Protein AF-A0ABD0PRR8-F1 (afdb_monomer_lite)

Structure (mmCIF, N/CA/C/O backbone):
data_AF-A0ABD0PRR8-F1
#
_entry.id   AF-A0ABD0PRR8-F1
#
loop_
_atom_site.group_PDB
_atom_site.id
_atom_site.type_symbol
_atom_site.label_atom_id
_atom_site.label_alt_id
_atom_site.label_comp_id
_atom_site.label_asym_id
_atom_site.label_entity_id
_atom_site.label_seq_id
_atom_site.pdbx_PDB_ins_code
_atom_site.Cartn_x
_atom_site.Cartn_y
_atom_site.Cartn_z
_atom_site.occupancy
_atom_site.B_iso_or_equiv
_atom_site.auth_seq_id
_atom_site.auth_comp_id
_atom_site.auth_asym_id
_atom_site.auth_atom_id
_atom_site.pdbx_PDB_model_num
ATOM 1 N N . THR A 1 1 ? 1.807 -42.668 -13.055 1.00 44.84 1 THR A N 1
ATOM 2 C CA . THR A 1 1 ? 2.504 -41.576 -12.358 1.00 44.84 1 THR A CA 1
ATOM 3 C C . THR A 1 1 ? 1.428 -40.612 -11.950 1.00 44.84 1 THR A C 1
ATOM 5 O O . THR A 1 1 ? 0.930 -39.876 -12.788 1.00 44.84 1 THR A O 1
ATOM 8 N N . GLU A 1 2 ? 0.927 -40.792 -10.739 1.00 51.50 2 GLU A N 1
ATOM 9 C CA . GLU A 1 2 ? -0.278 -40.138 -10.229 1.00 51.50 2 GLU A CA 1
ATOM 10 C C . GLU A 1 2 ? 0.059 -39.650 -8.822 1.00 51.50 2 GLU A C 1
ATOM 12 O O . GLU A 1 2 ? -0.458 -40.129 -7.822 1.00 51.50 2 GLU A O 1
ATOM 17 N N . ASP A 1 3 ? 1.035 -38.751 -8.760 1.00 57.44 3 ASP A N 1
ATOM 18 C CA . ASP A 1 3 ? 1.341 -38.000 -7.555 1.00 57.44 3 ASP A CA 1
ATOM 19 C C . ASP A 1 3 ? 0.629 -36.660 -7.712 1.00 57.44 3 ASP A C 1
ATOM 21 O O . ASP A 1 3 ? 0.964 -35.855 -8.581 1.00 57.44 3 ASP A O 1
ATOM 25 N N . GLY A 1 4 ? -0.431 -36.463 -6.924 1.00 62.34 4 GLY A N 1
ATOM 26 C CA . GLY A 1 4 ? -1.242 -35.245 -6.866 1.00 62.34 4 GLY A CA 1
ATOM 27 C C . GLY A 1 4 ? -0.491 -34.064 -6.250 1.00 62.34 4 GLY A C 1
ATOM 28 O O . GLY A 1 4 ? -1.011 -33.390 -5.361 1.00 62.34 4 GLY A O 1
ATOM 29 N N . GLU A 1 5 ? 0.746 -33.834 -6.683 1.00 67.62 5 GLU A N 1
ATOM 30 C CA . GLU A 1 5 ? 1.543 -32.698 -6.256 1.00 67.62 5 GLU A CA 1
ATOM 31 C C . GLU A 1 5 ? 0.851 -31.410 -6.719 1.00 67.62 5 GLU A C 1
ATOM 33 O O . GLU A 1 5 ? 0.414 -31.330 -7.877 1.00 67.62 5 GLU A O 1
ATOM 38 N N . PRO A 1 6 ? 0.728 -30.390 -5.845 1.00 69.81 6 PRO A N 1
ATOM 39 C CA . PRO A 1 6 ? 0.218 -29.083 -6.230 1.00 69.81 6 PRO A CA 1
ATOM 40 C C . PRO A 1 6 ? 1.177 -28.474 -7.255 1.00 69.81 6 PRO A C 1
ATOM 42 O O . PRO A 1 6 ? 2.158 -27.808 -6.933 1.00 69.81 6 PRO A O 1
ATOM 45 N N . THR A 1 7 ? 0.900 -28.776 -8.517 1.00 79.94 7 THR A N 1
ATOM 46 C CA . THR A 1 7 ? 1.634 -28.291 -9.676 1.00 79.94 7 THR A CA 1
ATOM 47 C C . THR A 1 7 ? 1.382 -26.795 -9.787 1.00 79.94 7 THR A C 1
ATOM 49 O O . THR A 1 7 ? 0.301 -26.331 -9.438 1.00 79.94 7 THR A O 1
ATOM 52 N N . ALA A 1 8 ? 2.327 -26.019 -10.320 1.00 76.50 8 ALA A N 1
ATOM 53 C CA . ALA A 1 8 ? 2.119 -24.585 -10.549 1.00 76.50 8 ALA A CA 1
ATOM 54 C C . ALA A 1 8 ? 0.815 -24.289 -11.324 1.00 76.50 8 ALA A C 1
ATOM 56 O O . ALA A 1 8 ? 0.176 -23.272 -11.083 1.00 76.50 8 ALA A O 1
ATOM 57 N N . ALA A 1 9 ? 0.357 -25.230 -12.158 1.00 76.00 9 ALA A N 1
ATOM 58 C CA . ALA A 1 9 ? -0.939 -25.209 -12.835 1.00 76.00 9 ALA A CA 1
ATOM 59 C C . ALA A 1 9 ? -2.162 -25.096 -11.899 1.00 76.00 9 ALA A C 1
ATOM 61 O O . ALA A 1 9 ? -3.212 -24.625 -12.327 1.00 76.00 9 ALA A O 1
ATOM 62 N N . SER A 1 10 ? -2.055 -25.504 -10.631 1.00 85.81 10 SER A N 1
ATOM 63 C CA . SER A 1 10 ? -3.127 -25.382 -9.638 1.00 85.81 10 SER A CA 1
ATOM 64 C C . SER A 1 10 ? -3.172 -24.005 -8.968 1.00 85.81 10 SER A C 1
ATOM 66 O O . SER A 1 10 ? -4.043 -23.749 -8.134 1.00 85.81 10 SER A O 1
ATOM 68 N N . TRP A 1 11 ? -2.234 -23.104 -9.273 1.00 89.38 11 TRP A N 1
ATOM 69 C CA . TRP A 1 11 ? -2.231 -21.761 -8.709 1.00 89.38 11 TRP A CA 1
ATOM 70 C C . TRP A 1 11 ? -3.249 -20.876 -9.429 1.00 89.38 11 TRP A C 1
ATOM 72 O O . TRP A 1 11 ? -3.227 -20.740 -10.648 1.00 89.38 11 TRP A O 1
ATOM 82 N N . LYS A 1 12 ? -4.103 -20.185 -8.660 1.00 87.62 12 LYS A N 1
ATOM 83 C CA . LYS A 1 12 ? -5.147 -19.265 -9.167 1.00 87.62 12 LYS A CA 1
ATOM 84 C C . LYS A 1 12 ? -4.642 -18.171 -10.121 1.00 87.62 12 LYS A C 1
ATOM 86 O O . LYS A 1 12 ? -5.428 -17.569 -10.838 1.00 87.62 12 LYS A O 1
ATOM 91 N N . TRP A 1 13 ? -3.346 -17.883 -10.083 1.00 86.19 13 TRP A N 1
ATOM 92 C CA . TRP A 1 13 ? -2.685 -16.854 -10.878 1.00 86.19 13 TRP A CA 1
ATOM 93 C C . TRP A 1 13 ? -1.841 -17.427 -12.022 1.00 86.19 13 TRP A C 1
ATOM 95 O O . TRP A 1 13 ? -1.324 -16.648 -12.817 1.00 86.19 13 TRP A O 1
ATOM 105 N N . TYR A 1 14 ? -1.705 -18.755 -12.130 1.00 83.69 14 TYR A N 1
ATOM 106 C CA . TYR A 1 14 ? -0.860 -19.400 -13.136 1.00 83.69 14 TYR A CA 1
ATOM 107 C C . TYR A 1 14 ? -1.256 -18.995 -14.550 1.00 83.69 14 TYR A C 1
ATOM 109 O O . TYR A 1 14 ? -0.398 -18.554 -15.293 1.00 83.69 14 TYR A O 1
ATOM 117 N N . SER A 1 15 ? -2.547 -19.030 -14.893 1.00 81.44 15 SER A N 1
ATOM 118 C CA . SER A 1 15 ? -3.011 -18.621 -16.225 1.00 81.44 15 SER A CA 1
ATOM 119 C C . SER A 1 15 ? -2.690 -17.159 -16.539 1.00 81.44 15 SER A C 1
ATOM 121 O O . SER A 1 15 ? -2.224 -16.860 -17.630 1.00 81.44 15 SER A O 1
ATOM 123 N N . ALA A 1 16 ? -2.871 -16.255 -15.571 1.00 84.31 16 ALA A N 1
ATOM 124 C CA . ALA A 1 16 ? -2.546 -14.840 -15.755 1.00 84.31 16 ALA A CA 1
ATOM 125 C C . ALA A 1 16 ? -1.032 -14.615 -15.914 1.00 84.31 16 ALA A C 1
ATOM 127 O O . ALA A 1 16 ? -0.599 -13.764 -16.686 1.00 84.31 16 ALA A O 1
ATOM 128 N N . MET A 1 17 ? -0.218 -15.385 -15.188 1.00 85.12 17 MET A N 1
ATOM 129 C CA . MET A 1 17 ? 1.238 -15.333 -15.279 1.00 85.12 17 MET A CA 1
ATOM 130 C C . MET A 1 17 ? 1.751 -15.951 -16.584 1.00 85.12 17 MET A C 1
ATOM 132 O O . MET A 1 17 ? 2.582 -15.331 -17.240 1.00 85.12 17 MET A O 1
ATOM 136 N N . ASP A 1 18 ? 1.221 -17.107 -16.985 1.00 82.25 18 ASP A N 1
ATOM 137 C CA . ASP A 1 18 ? 1.546 -17.830 -18.220 1.00 82.25 18 ASP A CA 1
ATOM 138 C C . ASP A 1 18 ? 1.194 -17.011 -19.476 1.00 82.25 18 ASP A C 1
ATOM 140 O O . ASP A 1 18 ? 1.990 -16.913 -20.414 1.00 82.25 18 ASP A O 1
ATOM 144 N N . GLU A 1 19 ? 0.051 -16.316 -19.452 1.00 82.06 19 GLU A N 1
ATOM 145 C CA . GLU A 1 19 ? -0.352 -15.369 -20.495 1.00 82.06 19 GLU A CA 1
ATOM 146 C C . GLU A 1 19 ? 0.565 -14.138 -20.534 1.00 82.06 19 GLU A C 1
ATOM 148 O O . GLU A 1 19 ? 1.026 -13.744 -21.607 1.00 82.06 19 GLU A O 1
ATOM 153 N N . ALA A 1 20 ? 0.904 -13.557 -19.377 1.00 79.25 20 ALA A N 1
ATOM 154 C CA . ALA A 1 20 ? 1.787 -12.391 -19.303 1.00 79.25 20 ALA A CA 1
ATOM 155 C C . ALA A 1 20 ? 3.213 -12.685 -19.808 1.00 79.25 20 ALA A C 1
ATOM 157 O O . ALA A 1 20 ? 3.850 -11.815 -20.406 1.00 79.25 20 ALA A O 1
ATOM 158 N N . ILE A 1 21 ? 3.715 -13.908 -19.601 1.00 78.94 21 ILE A N 1
ATOM 159 C CA . ILE A 1 21 ? 5.000 -14.366 -20.160 1.00 78.94 21 ILE A CA 1
ATOM 160 C C . ILE A 1 21 ? 4.864 -14.905 -21.596 1.00 78.94 21 ILE A C 1
ATOM 162 O O . ILE A 1 21 ? 5.869 -15.242 -22.229 1.00 78.94 21 ILE A O 1
ATOM 166 N N . GLY A 1 22 ? 3.639 -14.954 -22.130 1.00 78.31 22 GLY A N 1
ATOM 167 C CA . GLY A 1 22 ? 3.325 -15.326 -23.506 1.00 78.31 22 GLY A CA 1
ATOM 168 C C . GLY A 1 22 ? 3.673 -16.770 -23.851 1.00 78.31 22 GLY A C 1
ATOM 169 O O . GLY A 1 22 ? 4.136 -17.020 -24.965 1.00 78.31 22 GLY A O 1
ATOM 170 N N . GLY A 1 23 ? 3.551 -17.698 -22.893 1.00 66.88 23 GLY A N 1
ATOM 171 C CA . GLY A 1 23 ? 3.882 -19.113 -23.093 1.00 66.88 23 GLY A CA 1
ATOM 172 C C . GLY A 1 23 ? 5.327 -19.354 -23.542 1.00 66.88 23 GLY A C 1
ATOM 173 O O . GLY A 1 23 ? 5.628 -20.379 -24.152 1.00 66.88 23 GLY A O 1
ATOM 174 N N . ARG A 1 24 ? 6.235 -18.395 -23.307 1.00 69.25 24 ARG A N 1
ATOM 175 C CA . ARG A 1 24 ? 7.651 -18.537 -23.644 1.00 69.25 24 ARG A CA 1
ATOM 176 C C . ARG A 1 24 ? 8.328 -19.335 -22.533 1.00 69.25 24 ARG A C 1
ATOM 178 O O . ARG A 1 24 ? 8.575 -18.761 -21.471 1.00 69.25 24 ARG A O 1
ATOM 185 N N . PRO A 1 25 ? 8.722 -20.605 -22.749 1.00 62.34 25 PRO A N 1
ATOM 186 C CA . PRO A 1 25 ? 9.727 -21.202 -21.894 1.00 62.34 25 PRO A CA 1
ATOM 187 C C . PRO A 1 25 ? 10.994 -20.377 -22.121 1.00 62.34 25 PRO A C 1
ATOM 189 O O . PRO A 1 25 ? 11.661 -20.497 -23.147 1.00 62.34 25 PRO A O 1
ATOM 192 N N . SER A 1 26 ? 11.300 -19.459 -21.207 1.00 59.50 26 SER A N 1
ATOM 193 C CA . SER A 1 26 ? 12.588 -18.773 -21.190 1.00 59.50 26 SER A CA 1
ATOM 194 C C . SER A 1 26 ? 13.645 -19.787 -20.754 1.00 59.50 26 SER A C 1
ATOM 196 O O . SER A 1 26 ? 14.146 -19.749 -19.638 1.00 59.50 26 SER A O 1
ATOM 198 N N . ILE A 1 27 ? 13.956 -20.727 -21.645 1.00 57.84 27 ILE A N 1
ATOM 199 C CA . ILE A 1 27 ? 15.044 -21.702 -21.531 1.00 57.84 27 ILE A CA 1
ATOM 200 C C . ILE A 1 27 ? 16.381 -21.100 -21.952 1.00 57.84 27 ILE A C 1
ATOM 202 O O . 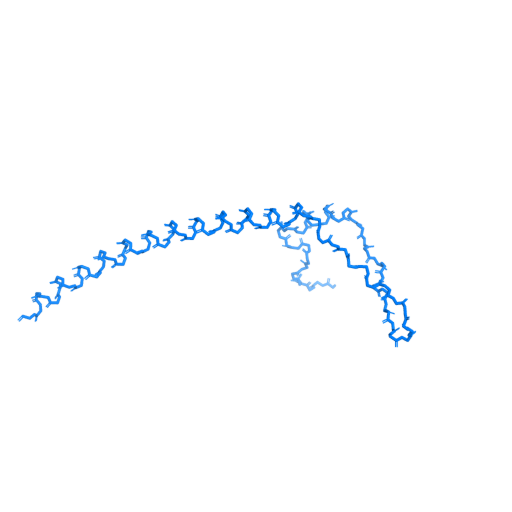ILE A 1 27 ? 17.335 -21.838 -22.161 1.00 57.84 27 ILE A O 1
ATOM 206 N N . THR A 1 28 ? 16.500 -19.776 -22.058 1.00 57.81 28 THR A N 1
ATOM 207 C CA . THR A 1 28 ? 17.828 -19.169 -22.038 1.00 57.81 28 THR A CA 1
ATOM 208 C C . THR A 1 28 ? 18.333 -19.303 -20.603 1.00 57.81 28 THR A C 1
ATOM 210 O O . THR A 1 28 ? 17.826 -18.583 -19.736 1.00 57.81 28 THR A O 1
ATOM 213 N N . PRO A 1 29 ? 19.265 -20.231 -20.301 1.00 65.25 29 PRO A N 1
ATOM 214 C CA . PRO A 1 29 ? 19.824 -20.290 -18.964 1.00 65.25 29 PRO A CA 1
ATOM 215 C C . PRO A 1 29 ? 20.431 -18.917 -18.659 1.00 65.25 29 PRO A C 1
ATOM 217 O O . PRO A 1 29 ? 20.983 -18.287 -19.572 1.00 65.25 29 PRO A O 1
ATOM 220 N N . PRO A 1 30 ? 20.330 -18.418 -17.415 1.00 66.56 30 PRO A N 1
ATOM 221 C CA . PRO A 1 30 ? 21.079 -17.233 -17.036 1.00 66.56 30 PRO A CA 1
ATOM 222 C C . PRO A 1 30 ? 22.538 -17.488 -17.412 1.00 66.56 30 PRO A C 1
ATOM 224 O O . PRO A 1 30 ? 23.122 -18.490 -16.997 1.00 66.56 30 PRO A O 1
ATOM 227 N N . ALA A 1 31 ? 23.096 -16.629 -18.267 1.00 63.19 31 ALA A N 1
ATOM 228 C CA . ALA A 1 31 ? 24.494 -16.729 -18.637 1.00 63.19 31 ALA A CA 1
ATOM 229 C C . ALA A 1 31 ? 25.300 -16.638 -17.338 1.00 63.19 31 ALA A C 1
ATOM 231 O O . ALA A 1 31 ? 25.301 -15.600 -16.675 1.00 63.19 31 ALA A O 1
ATOM 232 N N . LEU A 1 32 ? 25.925 -17.747 -16.938 1.00 63.28 32 LEU A N 1
ATOM 233 C CA . LEU A 1 32 ? 26.862 -17.770 -15.827 1.00 63.28 32 LEU A CA 1
ATOM 234 C C . LEU A 1 32 ? 28.055 -16.916 -16.249 1.00 63.28 32 LEU A C 1
ATOM 236 O O . LEU A 1 32 ? 28.949 -17.381 -16.954 1.00 63.28 32 LEU A O 1
ATOM 240 N N . ILE A 1 33 ? 28.044 -15.644 -15.857 1.00 66.81 33 ILE A N 1
ATOM 241 C CA . ILE A 1 33 ? 29.199 -14.762 -15.996 1.00 66.81 33 ILE A CA 1
ATOM 242 C C . ILE A 1 33 ? 30.207 -15.237 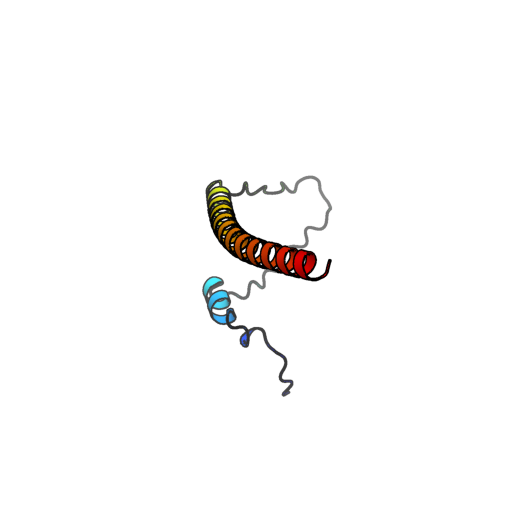-14.950 1.00 66.81 33 ILE A C 1
ATOM 244 O O . ILE A 1 33 ? 30.196 -14.798 -13.800 1.00 66.81 33 ILE A O 1
ATOM 248 N N . ALA A 1 34 ? 31.039 -16.206 -15.330 1.00 62.72 34 ALA A N 1
ATOM 249 C CA . ALA A 1 34 ? 32.210 -16.568 -14.554 1.00 62.72 34 ALA A CA 1
ATOM 250 C C . ALA A 1 34 ? 33.108 -15.327 -14.481 1.00 62.72 34 ALA A C 1
ATOM 252 O O . ALA A 1 34 ? 33.498 -14.768 -15.505 1.00 62.72 34 ALA A O 1
ATOM 253 N N . SER A 1 35 ? 33.374 -14.859 -13.262 1.00 64.12 35 SER A N 1
ATOM 254 C CA . SER A 1 35 ? 34.253 -13.722 -12.997 1.00 64.12 35 SER A CA 1
ATOM 255 C C . SER A 1 35 ? 35.676 -14.045 -13.459 1.00 64.12 35 SER A C 1
ATOM 257 O O . SER A 1 35 ? 36.480 -14.601 -12.715 1.00 64.12 35 SER A O 1
ATOM 259 N N . SER A 1 36 ? 35.991 -13.715 -14.707 1.00 63.19 36 SER A N 1
ATOM 260 C CA . SER A 1 36 ? 37.363 -13.592 -15.186 1.00 63.19 36 SER A CA 1
ATOM 261 C C . SER A 1 36 ? 37.423 -12.509 -16.261 1.00 63.19 36 SER A C 1
ATOM 263 O O . SER A 1 36 ? 37.227 -12.778 -17.444 1.00 63.19 36 SER A O 1
ATOM 265 N N . GLY A 1 37 ? 37.679 -11.272 -15.832 1.00 60.03 37 GLY A N 1
ATOM 266 C CA . GLY A 1 37 ? 37.981 -10.144 -16.716 1.00 60.03 37 GLY A CA 1
ATOM 267 C C . GLY A 1 37 ? 37.360 -8.829 -16.233 1.00 60.03 37 GLY A C 1
ATOM 268 O O . GLY A 1 37 ? 36.149 -8.783 -16.017 1.00 60.03 37 GLY A O 1
ATOM 269 N N . PRO A 1 38 ? 38.145 -7.751 -16.057 1.00 57.84 38 PRO A N 1
ATOM 270 C CA . PRO A 1 38 ? 37.615 -6.450 -15.679 1.00 57.84 38 PRO A CA 1
ATOM 271 C C . PRO A 1 38 ? 37.059 -5.732 -16.913 1.00 57.84 38 PRO A C 1
ATOM 273 O O . PRO A 1 38 ? 37.700 -4.813 -17.394 1.00 57.84 38 PRO A O 1
ATOM 276 N N . ASP A 1 39 ? 35.910 -6.161 -17.442 1.00 53.53 39 ASP A N 1
ATOM 277 C CA . ASP A 1 39 ? 35.001 -5.285 -18.205 1.00 53.53 39 ASP A CA 1
ATOM 278 C C . ASP A 1 39 ? 33.662 -5.986 -18.491 1.00 53.53 39 ASP A C 1
ATOM 280 O O . ASP A 1 39 ? 33.340 -6.367 -19.615 1.00 53.53 39 ASP A O 1
ATOM 284 N N . VAL A 1 40 ? 32.857 -6.205 -17.453 1.00 48.44 40 VAL A N 1
ATOM 285 C CA . VAL A 1 40 ? 31.414 -6.332 -17.663 1.00 48.44 40 VAL A CA 1
ATOM 286 C C . VAL A 1 40 ? 30.832 -5.070 -17.079 1.00 48.44 40 VAL A C 1
ATOM 288 O O . VAL A 1 40 ? 30.636 -4.971 -15.867 1.00 48.44 40 VAL A O 1
ATOM 291 N N . ALA A 1 41 ? 30.605 -4.080 -17.940 1.00 55.84 41 ALA A N 1
ATOM 292 C CA . ALA A 1 41 ? 29.752 -2.958 -17.613 1.00 55.84 41 ALA A CA 1
ATOM 293 C C . ALA A 1 41 ? 28.452 -3.535 -17.046 1.00 55.84 41 ALA A C 1
ATOM 295 O O . ALA A 1 41 ? 27.621 -4.078 -17.777 1.00 55.84 41 ALA A O 1
ATOM 296 N N . VAL A 1 42 ? 28.300 -3.466 -15.720 1.00 54.53 42 VAL A N 1
ATOM 297 C CA . VAL A 1 42 ? 27.021 -3.668 -15.056 1.00 54.53 42 VAL A CA 1
ATOM 298 C C . VAL A 1 42 ? 26.112 -2.670 -15.742 1.00 54.53 42 VAL A C 1
ATOM 300 O O . VAL A 1 42 ? 26.240 -1.462 -15.532 1.00 54.53 42 VAL A O 1
ATOM 303 N N . ALA A 1 43 ? 25.255 -3.162 -16.635 1.00 55.56 43 ALA A N 1
ATOM 304 C CA . ALA A 1 43 ? 24.190 -2.369 -17.198 1.00 55.56 43 ALA A CA 1
ATOM 305 C C . ALA A 1 43 ? 23.293 -2.024 -16.013 1.00 55.56 43 ALA A C 1
ATOM 307 O O . ALA A 1 43 ? 22.356 -2.749 -15.682 1.00 55.56 43 ALA A O 1
ATOM 308 N N . THR A 1 44 ? 23.637 -0.937 -15.325 1.00 57.69 44 THR A N 1
ATOM 309 C CA . THR A 1 44 ? 22.789 -0.282 -14.352 1.00 57.69 44 THR A CA 1
ATOM 310 C C . THR A 1 44 ? 21.623 0.232 -15.176 1.00 57.69 44 THR A C 1
ATOM 312 O O . THR A 1 44 ? 21.626 1.341 -15.708 1.00 57.69 44 THR A O 1
ATOM 315 N N . ARG A 1 45 ? 20.632 -0.637 -15.396 1.00 63.03 45 ARG A N 1
ATOM 316 C CA . ARG A 1 45 ? 19.329 -0.221 -15.889 1.00 63.03 45 ARG A CA 1
ATOM 317 C C . ARG A 1 45 ? 18.812 0.697 -14.800 1.00 63.03 45 ARG A C 1
ATOM 319 O O . ARG A 1 45 ? 18.285 0.229 -13.795 1.00 63.03 45 ARG A O 1
ATOM 326 N N . LYS A 1 46 ? 19.078 1.998 -14.952 1.00 63.53 46 LYS A N 1
ATOM 327 C CA . LYS A 1 46 ? 18.456 3.039 -14.145 1.00 63.53 46 LYS A CA 1
ATOM 328 C C . LYS A 1 46 ? 16.977 2.712 -14.202 1.00 63.53 46 LYS A C 1
ATOM 330 O O . LYS A 1 46 ? 16.419 2.653 -15.302 1.00 63.53 46 LYS A O 1
ATOM 335 N N . ARG A 1 47 ? 16.398 2.369 -13.052 1.00 62.31 47 ARG A N 1
ATOM 336 C CA . ARG A 1 47 ? 14.967 2.122 -12.973 1.00 62.31 47 ARG A CA 1
ATOM 337 C C 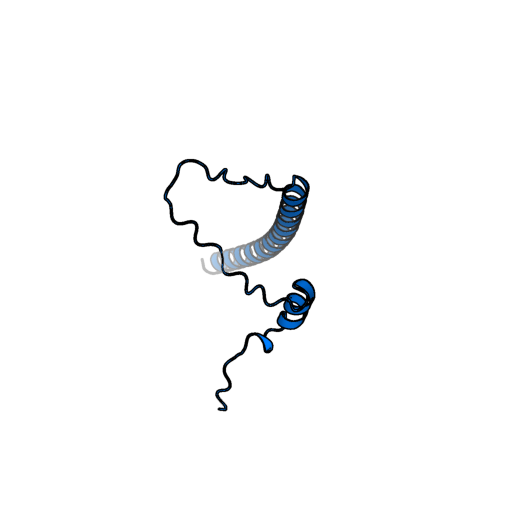. ARG A 1 47 ? 14.284 3.333 -13.627 1.00 62.31 47 ARG A C 1
ATOM 339 O O . ARG A 1 47 ? 14.707 4.472 -13.393 1.00 62.31 47 ARG A O 1
ATOM 346 N N . PRO A 1 48 ? 13.393 3.101 -14.603 1.00 71.69 48 PRO A N 1
ATOM 347 C CA . PRO A 1 48 ? 12.758 4.204 -15.297 1.00 71.69 48 PRO A CA 1
ATOM 348 C C . PRO A 1 48 ? 11.943 4.956 -14.253 1.00 71.69 48 PRO A C 1
ATOM 350 O O . PRO A 1 48 ? 11.099 4.323 -13.643 1.00 71.69 48 PRO A O 1
ATOM 353 N N . LYS A 1 49 ? 12.179 6.268 -14.093 1.00 71.19 49 LYS A N 1
ATOM 354 C CA . LYS A 1 49 ? 11.561 7.151 -13.074 1.00 71.19 49 LYS A CA 1
ATOM 355 C C . LYS A 1 49 ? 10.059 6.906 -12.835 1.00 71.19 49 LYS A C 1
ATOM 357 O O . LYS A 1 49 ? 9.566 7.046 -11.730 1.00 71.19 49 LYS A O 1
ATOM 362 N N . HIS A 1 50 ? 9.358 6.489 -13.884 1.00 79.38 50 HIS A N 1
ATOM 363 C CA . HIS A 1 50 ? 7.953 6.096 -13.870 1.00 79.38 50 HIS A CA 1
ATOM 364 C C . HIS A 1 50 ? 7.619 4.923 -12.922 1.00 79.38 50 HIS A C 1
ATOM 366 O O . HIS A 1 50 ? 6.511 4.840 -12.411 1.00 79.38 50 HIS A O 1
ATOM 372 N N . LEU A 1 51 ? 8.544 3.987 -12.695 1.00 79.94 51 LEU A N 1
ATOM 373 C CA . LEU A 1 51 ? 8.342 2.856 -11.792 1.00 79.94 51 LEU A CA 1
ATOM 374 C C . LEU A 1 51 ? 8.461 3.285 -10.326 1.00 79.94 51 LEU A C 1
ATOM 376 O O . LEU A 1 51 ? 7.707 2.783 -9.500 1.00 79.94 51 LEU A O 1
ATOM 380 N N . GLU A 1 52 ? 9.368 4.210 -10.003 1.00 83.81 52 GLU A N 1
ATOM 381 C CA . GLU A 1 52 ? 9.431 4.828 -8.674 1.00 83.81 52 GLU A CA 1
ATOM 382 C C . GLU A 1 52 ? 8.128 5.547 -8.330 1.00 83.81 52 GLU A C 1
ATOM 384 O O . GLU A 1 52 ? 7.622 5.381 -7.223 1.00 83.81 52 GLU A O 1
ATOM 389 N N . ASP A 1 53 ? 7.570 6.292 -9.286 1.00 86.88 53 ASP A N 1
ATOM 390 C CA . ASP A 1 53 ? 6.315 7.018 -9.093 1.00 86.88 53 ASP A CA 1
ATOM 391 C C . ASP A 1 53 ? 5.144 6.053 -8.827 1.00 86.88 53 ASP A C 1
ATOM 393 O O . ASP A 1 53 ? 4.370 6.270 -7.897 1.00 86.88 53 ASP A O 1
ATOM 397 N N . ILE A 1 54 ? 5.066 4.935 -9.563 1.00 88.31 54 ILE A N 1
ATOM 398 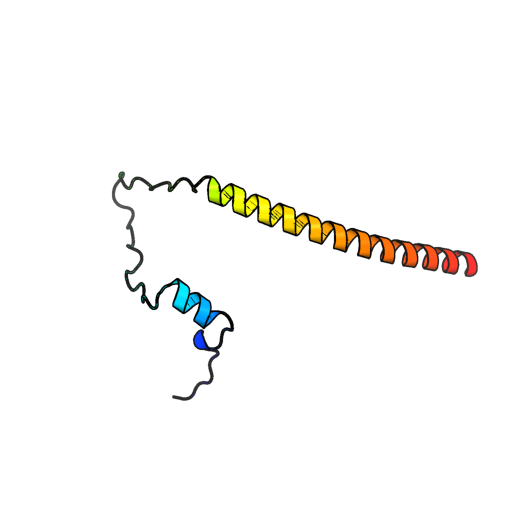C CA . ILE A 1 54 ? 4.045 3.892 -9.346 1.00 88.31 54 ILE A CA 1
ATOM 399 C C . ILE A 1 54 ? 4.193 3.226 -7.974 1.00 88.31 54 ILE A C 1
ATOM 401 O O . ILE A 1 54 ? 3.197 2.978 -7.296 1.00 88.31 54 ILE A O 1
ATOM 405 N N . ILE A 1 55 ? 5.422 2.894 -7.567 1.00 91.12 55 ILE A N 1
ATOM 406 C CA . ILE A 1 55 ? 5.675 2.266 -6.263 1.00 91.12 55 ILE A CA 1
ATOM 407 C C . ILE A 1 55 ? 5.254 3.220 -5.147 1.00 91.12 55 ILE A C 1
ATOM 409 O O . ILE A 1 55 ? 4.545 2.814 -4.231 1.00 91.12 55 ILE A O 1
ATOM 413 N N . LYS A 1 56 ? 5.620 4.497 -5.270 1.00 92.50 56 LYS A N 1
ATOM 414 C CA . LYS A 1 56 ? 5.257 5.525 -4.302 1.00 92.50 56 LYS A CA 1
ATOM 415 C C . LYS A 1 56 ? 3.739 5.707 -4.192 1.00 92.50 56 LYS A C 1
ATOM 417 O O . LYS A 1 56 ? 3.218 5.752 -3.085 1.00 92.50 56 LYS A O 1
ATOM 422 N N . GLU A 1 57 ? 3.024 5.758 -5.317 1.00 91.19 57 GLU A N 1
ATOM 423 C CA . GLU A 1 57 ? 1.556 5.856 -5.327 1.00 91.19 57 GLU A CA 1
ATOM 424 C C . GLU A 1 57 ? 0.899 4.648 -4.635 1.00 91.19 57 GLU A C 1
ATOM 426 O O . GLU A 1 57 ? -0.054 4.794 -3.868 1.00 91.19 57 GLU A O 1
ATOM 431 N N . MET A 1 58 ? 1.423 3.444 -4.876 1.00 90.94 58 MET A N 1
ATOM 432 C CA . MET A 1 58 ? 0.936 2.215 -4.247 1.00 90.94 58 MET A CA 1
ATOM 433 C C . MET A 1 58 ? 1.169 2.209 -2.731 1.00 90.94 58 MET A C 1
ATOM 435 O O . MET A 1 58 ? 0.248 1.873 -1.988 1.00 90.94 58 MET A O 1
ATOM 439 N N . GLU A 1 59 ? 2.359 2.610 -2.279 1.00 91.12 59 GLU A N 1
ATOM 440 C CA . GLU A 1 59 ? 2.713 2.705 -0.855 1.00 91.12 59 GLU A CA 1
ATOM 441 C C . GLU A 1 59 ? 1.855 3.749 -0.128 1.00 91.12 59 GLU A C 1
ATOM 443 O O . GLU A 1 59 ? 1.338 3.483 0.956 1.00 91.12 59 GLU A O 1
ATOM 448 N N . GLU A 1 60 ? 1.639 4.920 -0.734 1.00 93.56 60 GLU A N 1
ATOM 449 C CA . GLU A 1 60 ? 0.772 5.962 -0.172 1.00 93.56 60 GLU A CA 1
ATOM 450 C C . GLU A 1 60 ? -0.678 5.472 -0.043 1.00 93.56 60 GLU A C 1
ATOM 452 O O . GLU A 1 60 ? -1.320 5.667 0.994 1.00 93.56 60 GLU A O 1
ATOM 457 N N . ARG A 1 61 ? -1.175 4.763 -1.062 1.00 91.25 61 ARG A N 1
ATOM 458 C CA . ARG A 1 61 ? -2.519 4.176 -1.062 1.00 91.25 61 ARG A CA 1
ATOM 459 C C . ARG A 1 61 ? -2.682 3.056 -0.034 1.00 91.25 61 ARG A C 1
ATOM 461 O O . ARG A 1 61 ? -3.785 2.852 0.475 1.00 91.25 61 ARG A O 1
ATOM 468 N N . GLU A 1 62 ? -1.632 2.292 0.242 1.00 89.56 62 GLU A N 1
ATOM 469 C CA . GLU A 1 62 ? -1.636 1.257 1.277 1.00 89.56 62 GLU A CA 1
ATOM 470 C C . GLU A 1 62 ? -1.597 1.879 2.678 1.00 89.56 62 GLU A C 1
ATOM 472 O O . GLU A 1 62 ? -2.428 1.537 3.521 1.00 89.56 62 GLU A O 1
ATOM 477 N N . ALA A 1 63 ? -0.735 2.876 2.888 1.00 93.38 63 ALA A N 1
ATOM 478 C CA . ALA A 1 63 ? -0.620 3.596 4.152 1.00 93.38 63 ALA A CA 1
ATOM 479 C C . ALA A 1 63 ? -1.922 4.317 4.547 1.00 93.38 63 ALA A C 1
ATOM 481 O O . ALA A 1 63 ? -2.261 4.381 5.728 1.00 93.38 63 ALA A O 1
ATOM 482 N N . GLU A 1 64 ? -2.681 4.850 3.585 1.00 92.81 64 GLU A N 1
ATOM 483 C CA . GLU A 1 64 ? -3.992 5.456 3.856 1.00 92.81 64 GLU A CA 1
ATOM 484 C C . GLU A 1 64 ? -4.989 4.427 4.410 1.00 92.81 64 GLU A C 1
ATOM 486 O O . GLU A 1 64 ? -5.656 4.672 5.418 1.00 92.81 64 GLU A O 1
ATOM 491 N N . ARG A 1 65 ? -5.047 3.240 3.796 1.00 90.81 65 ARG A N 1
ATOM 492 C CA . ARG A 1 65 ? -5.924 2.150 4.252 1.00 90.81 65 ARG A CA 1
ATOM 493 C C . ARG A 1 65 ? -5.524 1.645 5.629 1.00 90.81 65 ARG A C 1
ATOM 495 O O . ARG A 1 65 ? -6.394 1.325 6.438 1.00 90.81 65 ARG A O 1
ATOM 502 N N . GLU A 1 66 ? -4.223 1.564 5.886 1.00 91.00 66 GLU A N 1
ATOM 503 C CA . GLU A 1 66 ? -3.692 1.158 7.182 1.00 91.00 66 GLU A CA 1
ATOM 504 C C . GLU A 1 66 ? -4.055 2.174 8.269 1.00 91.00 66 GLU A C 1
ATOM 506 O O . GLU A 1 66 ? -4.538 1.782 9.328 1.00 91.00 66 GLU A O 1
ATOM 511 N N . ARG A 1 67 ? -3.938 3.479 7.989 1.00 89.88 67 ARG A N 1
ATOM 512 C CA . ARG A 1 67 ? -4.364 4.537 8.920 1.00 89.88 67 ARG A CA 1
ATOM 513 C C . ARG A 1 67 ? -5.852 4.464 9.241 1.00 89.88 67 ARG A C 1
ATOM 515 O O . ARG A 1 67 ? -6.223 4.564 10.405 1.00 89.88 67 ARG A O 1
ATOM 522 N N . GLU A 1 68 ? -6.701 4.242 8.240 1.00 89.88 68 GLU A N 1
ATOM 523 C CA . GLU A 1 68 ? -8.147 4.112 8.455 1.00 89.88 68 GLU A CA 1
ATOM 524 C C . GLU A 1 68 ? -8.497 2.860 9.285 1.00 89.88 68 GLU A C 1
ATOM 526 O O . GLU A 1 68 ? -9.420 2.861 10.107 1.00 89.88 68 GLU A O 1
ATOM 531 N N . ALA A 1 69 ? -7.761 1.763 9.085 1.00 91.56 69 ALA A N 1
ATOM 532 C CA . ALA A 1 69 ? -7.905 0.557 9.892 1.00 91.56 69 ALA A CA 1
ATOM 533 C C . ALA A 1 69 ? -7.445 0.786 11.338 1.00 91.56 69 ALA A C 1
ATOM 535 O O . ALA A 1 69 ? -8.180 0.426 12.261 1.00 91.56 69 ALA A O 1
ATOM 536 N N . ALA A 1 70 ? -6.297 1.439 11.517 1.00 93.06 70 ALA A N 1
ATOM 537 C CA . ALA A 1 70 ? -5.737 1.773 12.817 1.00 93.06 70 ALA A CA 1
ATOM 538 C C . ALA A 1 70 ? -6.657 2.711 13.609 1.00 93.06 70 ALA A C 1
ATOM 540 O O . ALA A 1 70 ? -6.913 2.447 14.775 1.00 93.06 70 ALA A O 1
ATOM 541 N N . GLU A 1 71 ? -7.254 3.734 12.987 1.00 93.88 71 GLU A N 1
ATOM 542 C CA . GLU A 1 71 ? -8.212 4.627 13.659 1.00 93.88 71 GLU A CA 1
ATOM 543 C C . GLU A 1 71 ? -9.478 3.871 14.101 1.00 93.88 71 GLU A C 1
ATOM 545 O O . GLU A 1 71 ? -10.007 4.064 15.202 1.00 93.88 71 GLU A O 1
ATOM 550 N N . ARG A 1 72 ? -9.971 2.950 13.260 1.00 90.12 72 ARG A N 1
ATOM 551 C CA . ARG A 1 72 ? -11.097 2.081 13.631 1.00 90.12 72 ARG A CA 1
ATOM 552 C C . ARG A 1 72 ? -10.761 1.178 14.810 1.00 90.12 72 ARG A C 1
ATOM 554 O O . ARG A 1 72 ? -11.648 0.915 15.625 1.00 90.12 72 ARG A O 1
ATOM 561 N N . GLU A 1 73 ? -9.539 0.672 14.872 1.00 91.12 73 GLU A N 1
ATOM 562 C CA . GLU A 1 73 ? -9.066 -0.168 15.965 1.00 91.12 73 GLU A CA 1
ATOM 563 C C . GLU A 1 73 ? -8.826 0.648 17.240 1.00 91.12 73 GLU A C 1
ATOM 565 O O . GLU A 1 73 ? -9.298 0.250 18.301 1.00 91.12 73 GLU A O 1
ATOM 570 N N . GLU A 1 74 ? -8.242 1.842 17.132 1.00 91.88 74 GLU A N 1
ATOM 571 C CA . GLU A 1 74 ? -8.049 2.784 18.238 1.00 91.88 74 GLU A CA 1
ATOM 572 C C . GLU A 1 74 ? -9.390 3.170 18.873 1.00 91.88 74 GLU A C 1
ATOM 574 O O . GLU A 1 74 ? -9.537 3.147 20.095 1.00 91.88 74 GLU A O 1
ATOM 579 N N . ARG A 1 75 ? -10.424 3.427 18.062 1.00 92.94 75 ARG A N 1
ATOM 580 C CA . ARG A 1 75 ? -11.773 3.704 18.577 1.00 92.94 75 ARG A CA 1
ATOM 581 C C . ARG A 1 75 ? -12.336 2.536 19.386 1.00 92.94 75 ARG A C 1
ATOM 583 O O . ARG A 1 75 ? -12.966 2.756 20.418 1.00 92.94 75 ARG A O 1
ATOM 590 N N . ARG A 1 76 ? -12.120 1.301 18.924 1.00 93.50 76 ARG A N 1
ATOM 591 C CA . ARG A 1 76 ? -12.554 0.091 19.645 1.00 93.50 76 ARG A CA 1
ATOM 592 C C . ARG A 1 76 ? -11.768 -0.090 20.936 1.00 93.50 76 ARG A C 1
ATOM 594 O O . ARG A 1 76 ? -12.357 -0.443 21.953 1.00 93.50 76 ARG A O 1
ATOM 601 N N . TRP A 1 77 ? -10.462 0.156 20.892 1.00 91.38 77 TRP A N 1
ATOM 602 C CA . TRP A 1 77 ? -9.593 0.073 22.057 1.00 91.38 77 TRP A CA 1
ATOM 603 C C . TRP A 1 77 ? -10.021 1.071 23.129 1.00 91.38 77 TRP A C 1
ATOM 605 O O . TRP A 1 77 ? -10.223 0.689 24.276 1.00 91.38 77 TRP A O 1
ATOM 615 N N . LYS A 1 78 ? -10.260 2.324 22.739 1.00 94.06 78 LYS A N 1
ATOM 616 C CA . LYS A 1 78 ? -10.679 3.393 23.646 1.00 94.06 78 LYS A CA 1
ATOM 617 C C . LYS A 1 78 ? -12.015 3.098 24.332 1.00 94.06 78 LYS A C 1
ATOM 619 O O . LYS A 1 78 ? -12.158 3.337 25.525 1.00 94.06 78 LYS A O 1
ATOM 624 N N . GLU A 1 79 ? -12.983 2.537 23.605 1.00 91.44 79 GLU A N 1
ATOM 625 C CA . GLU A 1 79 ? -14.263 2.110 24.192 1.00 91.44 79 GLU A CA 1
ATOM 626 C C . GLU A 1 79 ? -14.076 0.961 25.197 1.00 91.44 79 GLU A C 1
ATOM 628 O O . GLU A 1 79 ? -14.713 0.929 26.253 1.00 91.44 79 GLU A O 1
ATOM 633 N N . MET A 1 80 ? -13.197 0.008 24.878 1.00 90.50 80 MET A N 1
ATOM 634 C CA . MET A 1 80 ? -12.873 -1.107 25.768 1.00 90.50 80 MET A CA 1
ATOM 635 C C . MET A 1 80 ? -12.163 -0.630 27.038 1.00 90.50 80 MET A C 1
ATOM 637 O O . MET A 1 80 ? -12.535 -1.072 28.123 1.00 90.50 80 MET A O 1
ATOM 641 N N . GLU A 1 81 ? -11.217 0.297 26.909 1.00 93.81 81 GLU A N 1
ATOM 642 C CA . GLU A 1 81 ? -10.476 0.909 28.014 1.00 93.81 81 GLU A CA 1
ATOM 643 C C . GLU A 1 81 ? -11.405 1.707 28.941 1.00 93.81 81 GLU A C 1
ATOM 645 O O . GLU A 1 81 ? -11.400 1.498 30.151 1.00 93.81 81 GLU A O 1
ATOM 650 N N . GLU A 1 82 ? -12.301 2.537 28.395 1.00 92.38 82 GLU A N 1
ATOM 651 C CA . GLU A 1 82 ? -13.291 3.276 29.196 1.00 92.38 82 GLU A CA 1
ATOM 652 C C . GLU A 1 82 ? -14.243 2.327 29.947 1.00 92.38 82 GLU A C 1
ATOM 654 O O . GLU A 1 82 ? -14.608 2.540 31.108 1.00 92.38 82 GLU A O 1
ATOM 659 N N . LYS A 1 83 ? -14.645 1.233 29.292 1.00 90.81 83 LYS A N 1
ATOM 660 C CA . LYS A 1 83 ? -15.498 0.207 29.896 1.00 90.81 83 LYS A CA 1
ATOM 661 C C . LYS A 1 83 ? -14.774 -0.581 30.987 1.00 90.81 83 LYS A C 1
ATOM 663 O O . LYS A 1 83 ? -15.430 -1.025 31.933 1.00 90.81 83 LYS A O 1
ATOM 668 N N . GLU A 1 84 ? -13.472 -0.798 30.848 1.00 90.12 84 GLU A N 1
ATOM 669 C CA . GLU A 1 84 ? -12.629 -1.432 31.858 1.00 90.12 84 GLU A CA 1
ATOM 670 C C . GLU A 1 84 ? -12.431 -0.518 33.067 1.00 90.12 84 GLU A C 1
ATOM 672 O O . GLU A 1 84 ? -12.716 -0.947 34.184 1.00 90.12 84 GLU A O 1
ATOM 677 N N . ASP A 1 85 ? -12.104 0.754 32.842 1.00 91.19 85 ASP A N 1
ATOM 678 C CA . ASP A 1 85 ? -11.940 1.761 33.892 1.00 91.19 85 ASP A CA 1
ATOM 679 C C . ASP A 1 85 ? -13.235 1.939 34.706 1.00 91.19 85 ASP A C 1
ATOM 681 O O . ASP A 1 85 ? -13.226 1.958 35.938 1.00 91.19 85 ASP A O 1
ATOM 685 N N . ARG A 1 86 ? -14.405 1.930 34.048 1.00 87.81 86 ARG A N 1
ATOM 686 C CA . ARG A 1 86 ? -15.701 1.920 34.752 1.00 87.81 86 ARG A CA 1
ATOM 687 C C . ARG A 1 86 ? -15.865 0.699 35.662 1.00 87.81 86 ARG A C 1
ATOM 689 O O . ARG A 1 86 ? -16.337 0.831 36.787 1.00 87.81 86 ARG A O 1
ATOM 696 N N . ARG A 1 87 ? -15.483 -0.490 35.187 1.00 88.44 87 ARG A N 1
ATOM 697 C CA . ARG A 1 87 ? -15.560 -1.736 35.972 1.00 88.44 87 ARG A CA 1
ATOM 698 C C . ARG A 1 87 ? -14.544 -1.776 37.106 1.00 88.44 87 ARG A C 1
ATOM 700 O O . ARG A 1 87 ? -14.756 -2.506 38.068 1.00 88.44 87 ARG A O 1
ATOM 707 N N . GLU A 1 88 ? -13.418 -1.092 36.972 1.00 90.56 88 GLU A N 1
ATOM 708 C CA . GLU A 1 88 ? -12.414 -0.986 38.028 1.00 90.56 88 GLU A CA 1
ATOM 709 C C . GLU A 1 88 ? -12.899 -0.064 39.149 1.00 90.56 88 GLU A C 1
ATOM 711 O O . GLU A 1 88 ? -12.843 -0.445 40.317 1.00 90.56 88 GLU A O 1
ATOM 716 N N . ARG A 1 89 ? -13.516 1.071 38.797 1.00 88.19 89 ARG A N 1
ATOM 717 C CA . ARG A 1 89 ? -14.166 1.975 39.761 1.00 88.19 89 ARG A CA 1
ATOM 718 C C . ARG A 1 89 ? -15.315 1.321 40.532 1.00 88.19 89 ARG A C 1
ATOM 720 O O . ARG A 1 89 ? -15.535 1.672 41.678 1.00 88.19 89 ARG A O 1
ATOM 727 N N . GLU A 1 90 ? -16.047 0.391 39.920 1.00 84.00 90 GLU A 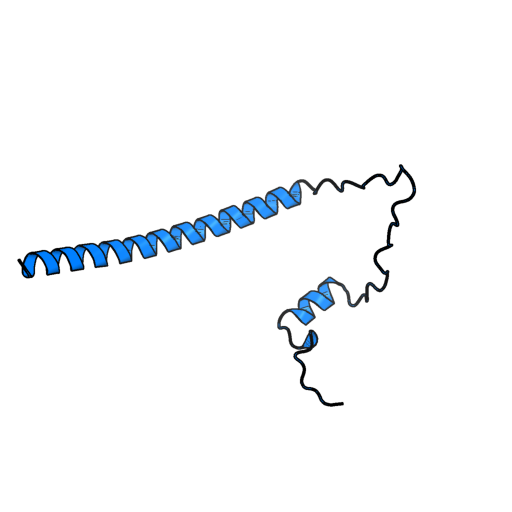N 1
ATOM 728 C CA . GLU A 1 90 ? -17.110 -0.383 40.588 1.00 84.00 90 GLU A CA 1
ATOM 729 C C . GLU A 1 90 ? -16.575 -1.508 41.494 1.00 84.00 90 GLU A C 1
ATOM 731 O O . GLU A 1 90 ? -17.330 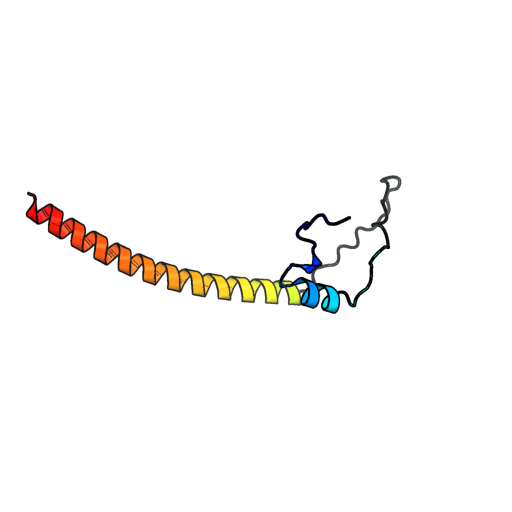-2.075 42.284 1.00 84.00 90 GLU A O 1
ATOM 736 N N . ARG A 1 91 ? -15.296 -1.880 41.354 1.00 81.44 91 ARG A N 1
ATOM 737 C CA . ARG A 1 91 ? -14.644 -2.933 42.150 1.00 81.44 91 ARG A CA 1
ATOM 738 C C . ARG A 1 91 ? -13.899 -2.408 43.378 1.00 81.44 91 ARG A C 1
ATOM 740 O O . ARG A 1 91 ? -13.539 -3.227 44.225 1.00 81.44 91 ARG A O 1
ATOM 747 N N . GLN A 1 92 ? -13.642 -1.103 43.443 1.00 64.12 92 GLN A N 1
ATOM 748 C CA . GLN A 1 92 ? -13.101 -0.408 44.615 1.00 64.12 92 GLN A CA 1
ATOM 749 C C . GLN A 1 92 ? -14.228 0.086 45.521 1.00 64.12 92 GLN A C 1
ATOM 751 O O . GLN A 1 92 ? -14.012 0.060 46.753 1.00 64.12 92 GLN A O 1
#

Foldseek 3Di:
DDDPPCDCVVDPCSVVVCVVVPVDPPPPPPPPPDPDDPDDPPPPPPPDVVVVVVVVVVVVVVVVVVVVVVVVVVVVVVVVVVVVVVVVVVVD

Sequence (92 aa):
TEDGEPTAASWKWYSAMDEAIGGRPSITPPALIASSGPDVAVATRKRPKHLEDIIKEMEEREAEREREAAEREERRWKEMEEKEDRRERERQ

Radius of gyration: 26.93 Å; chains: 1; bounding box: 55×49×68 Å

pLDDT: mean 78.04, std 13.99, range [44.84, 94.06]

Organism: Cirrhinus mrigala (NCBI:txid683832)

Secondary structure (DSSP, 8-state):
-------GGGSTTHHHHHHHTTT-----------S-SS----------HHHHHHHHHHHHHHHHHHHHHHHHHHHHHHHHHHHHHHHHHTT-